Protein AF-A0A919Z2U1-F1 (afdb_monomer)

Solvent-accessible surface area (backbone atoms only — not comparable to full-atom values): 7743 Å² total; per-residue (Å²): 119,47,71,41,92,50,82,58,44,64,43,83,72,55,96,91,41,72,44,45,39,35,30,58,81,52,54,74,28,54,38,50,50,50,49,44,31,40,47,36,44,71,75,76,54,83,80,62,75,93,80,50,58,67,74,58,52,53,48,51,53,53,51,24,69,61,43,32,49,50,72,63,56,44,68,76,58,57,76,74,50,93,74,60,91,48,68,65,60,35,27,54,51,44,17,69,74,55,52,39,43,61,67,55,30,42,55,40,52,53,54,53,52,52,53,52,51,49,53,52,50,53,52,52,51,53,56,53,53,60,57,62,79,74,112

Structure (mmCIF, N/CA/C/O backbone):
data_AF-A0A919Z2U1-F1
#
_entry.id   AF-A0A919Z2U1-F1
#
loop_
_atom_site.group_PDB
_atom_site.id
_atom_site.type_symbol
_atom_site.label_atom_id
_atom_site.label_alt_id
_atom_site.label_comp_id
_atom_site.label_asym_id
_atom_site.label_entity_id
_atom_site.label_seq_id
_atom_site.pdbx_PDB_ins_code
_atom_site.Cartn_x
_atom_site.Cartn_y
_atom_site.Cartn_z
_atom_site.occupancy
_atom_site.B_iso_or_equiv
_atom_site.auth_seq_id
_atom_site.auth_comp_id
_atom_site.auth_asym_id
_atom_site.auth_atom_id
_atom_site.pdbx_PDB_model_num
ATOM 1 N N . MET A 1 1 ? 3.391 2.680 -20.230 1.00 76.75 1 MET A N 1
ATOM 2 C CA . MET A 1 1 ? 3.290 1.603 -19.227 1.00 76.75 1 MET A CA 1
ATOM 3 C C . MET A 1 1 ? 3.249 0.290 -19.978 1.00 76.75 1 MET A C 1
ATOM 5 O O . MET A 1 1 ? 2.527 0.215 -20.966 1.00 76.75 1 MET A O 1
ATOM 9 N N . TYR A 1 2 ? 4.044 -0.686 -19.553 1.00 85.56 2 TYR A N 1
ATOM 10 C CA . TYR A 1 2 ? 4.154 -1.995 -20.196 1.00 85.56 2 TYR A CA 1
ATOM 11 C C . TYR A 1 2 ? 3.959 -3.102 -19.158 1.00 85.56 2 TYR A C 1
ATOM 13 O O . TYR A 1 2 ? 4.300 -2.907 -17.995 1.00 85.56 2 TYR A O 1
ATOM 21 N N . TYR A 1 3 ? 3.433 -4.247 -19.594 1.00 87.25 3 TYR A N 1
ATOM 22 C CA . TYR A 1 3 ? 3.338 -5.467 -18.793 1.00 87.25 3 TYR A CA 1
ATOM 23 C C . TYR A 1 3 ? 4.214 -6.528 -19.449 1.00 87.25 3 TYR A C 1
ATOM 25 O O . TYR A 1 3 ? 3.968 -6.890 -20.602 1.00 87.25 3 TYR A O 1
ATOM 33 N N . GLN A 1 4 ? 5.255 -6.981 -18.760 1.00 85.25 4 GLN A N 1
ATOM 34 C CA . GLN A 1 4 ? 6.235 -7.928 -19.298 1.00 85.25 4 GLN A CA 1
ATOM 35 C C . GLN A 1 4 ? 6.576 -8.998 -18.253 1.00 85.25 4 GLN A C 1
ATOM 37 O O . GLN A 1 4 ? 6.472 -8.722 -17.063 1.00 85.25 4 GLN A O 1
ATOM 42 N N . PRO A 1 5 ? 6.996 -10.213 -18.651 1.00 85.19 5 PRO A N 1
ATOM 43 C CA . PRO A 1 5 ? 7.191 -11.333 -17.726 1.00 85.19 5 PRO A CA 1
ATOM 44 C C . PRO A 1 5 ? 8.545 -11.282 -16.984 1.00 85.19 5 PRO A C 1
ATOM 46 O O . PRO A 1 5 ? 9.257 -12.284 -16.906 1.00 85.19 5 PRO A O 1
ATOM 49 N N . PHE A 1 6 ? 8.925 -10.116 -16.464 1.00 86.62 6 PHE A N 1
ATOM 50 C CA . PHE A 1 6 ? 10.129 -9.889 -15.660 1.00 86.62 6 PHE A CA 1
ATOM 51 C C . PHE A 1 6 ? 9.880 -8.794 -14.616 1.00 86.62 6 PHE A C 1
ATOM 53 O O . PHE A 1 6 ? 8.883 -8.081 -14.705 1.00 86.62 6 PHE A O 1
ATOM 60 N N . GLN A 1 7 ? 10.787 -8.680 -13.637 1.00 84.06 7 GLN A N 1
ATOM 61 C CA . GLN A 1 7 ? 10.640 -7.806 -12.470 1.00 84.06 7 GLN A CA 1
ATOM 62 C C . GLN A 1 7 ? 10.231 -6.374 -12.855 1.00 84.06 7 GLN A C 1
ATOM 64 O O . GLN A 1 7 ? 10.780 -5.777 -13.792 1.00 84.06 7 GLN A O 1
ATOM 69 N N . SER A 1 8 ? 9.255 -5.845 -12.115 1.00 83.94 8 SER A N 1
ATOM 70 C CA . SER A 1 8 ? 8.799 -4.465 -12.244 1.00 83.94 8 SER A CA 1
ATOM 71 C C . SER A 1 8 ? 9.971 -3.497 -12.090 1.00 83.94 8 SER A C 1
ATOM 73 O O . SER A 1 8 ? 10.909 -3.751 -11.336 1.00 83.94 8 SER A O 1
ATOM 75 N N . SER A 1 9 ? 9.970 -2.454 -12.912 1.00 82.75 9 SER A N 1
ATOM 76 C CA . SER A 1 9 ? 11.035 -1.453 -12.932 1.00 82.75 9 SER A CA 1
ATOM 77 C C . SER A 1 9 ? 10.583 -0.191 -13.655 1.00 82.75 9 SER A C 1
ATOM 79 O O . SER A 1 9 ? 9.753 -0.228 -14.573 1.00 82.75 9 SER A O 1
ATOM 81 N N . HIS A 1 10 ? 11.175 0.939 -13.293 1.00 82.25 10 HIS A N 1
ATOM 82 C CA . HIS A 1 10 ? 11.088 2.185 -14.039 1.00 82.25 10 HIS A CA 1
ATOM 83 C C . HIS A 1 10 ? 12.378 2.431 -14.826 1.00 82.25 10 HIS A C 1
ATOM 85 O O . HIS A 1 10 ? 13.471 2.016 -14.450 1.00 82.25 10 HIS A O 1
ATOM 91 N N . ILE A 1 11 ? 12.236 3.121 -15.954 1.00 80.00 11 ILE A N 1
ATOM 92 C CA . ILE A 1 11 ? 13.329 3.480 -16.855 1.00 80.00 11 ILE A CA 1
ATOM 93 C C . ILE A 1 11 ? 13.193 4.963 -17.192 1.00 80.00 11 ILE A C 1
ATOM 95 O O . ILE A 1 11 ? 12.184 5.373 -17.778 1.00 80.00 11 ILE A O 1
ATOM 99 N N . ASP A 1 12 ? 14.218 5.749 -16.867 1.00 77.50 12 ASP A N 1
ATOM 100 C CA . ASP A 1 12 ? 14.379 7.119 -17.362 1.00 77.50 12 ASP A CA 1
ATOM 101 C C . ASP A 1 12 ? 14.805 7.079 -18.841 1.00 77.50 12 ASP A C 1
ATOM 103 O O . ASP A 1 12 ? 15.789 6.433 -19.211 1.00 77.50 12 ASP A O 1
ATOM 107 N N . ARG A 1 13 ? 14.021 7.718 -19.713 1.00 77.00 13 ARG A N 1
ATOM 108 C CA . ARG A 1 13 ? 14.267 7.799 -21.162 1.00 77.00 13 ARG A CA 1
ATOM 109 C C . ARG A 1 13 ? 14.948 9.113 -21.565 1.00 77.00 13 ARG A C 1
ATOM 111 O O . ARG A 1 13 ? 15.193 9.317 -22.752 1.00 77.00 13 ARG A O 1
ATOM 118 N N . GLY A 1 14 ? 15.257 9.984 -20.606 1.00 69.75 14 GLY A N 1
ATOM 119 C CA . GLY A 1 14 ? 15.716 11.348 -20.836 1.00 69.75 14 GLY A CA 1
ATOM 120 C C . GLY A 1 14 ? 14.571 12.301 -21.191 1.00 69.75 14 GLY A C 1
ATOM 121 O O . GLY A 1 14 ? 13.433 11.891 -21.420 1.00 69.75 14 GLY A O 1
ATOM 122 N N . LEU A 1 15 ? 14.867 13.607 -21.225 1.00 73.94 15 LEU A N 1
ATOM 123 C CA . LEU A 1 15 ? 13.907 14.675 -21.568 1.00 73.94 15 LEU A CA 1
ATOM 124 C C . LEU A 1 15 ? 12.635 14.693 -20.689 1.00 73.94 15 LEU A C 1
ATOM 126 O O . LEU A 1 15 ? 11.582 15.155 -21.121 1.00 73.94 15 LEU A O 1
ATOM 130 N N . GLY A 1 16 ? 12.724 14.187 -19.454 1.00 71.38 16 GLY A N 1
ATOM 131 C CA . GLY A 1 16 ? 11.590 14.093 -18.527 1.00 71.38 16 GLY A CA 1
ATOM 132 C C . GLY A 1 16 ? 10.598 12.971 -18.850 1.00 71.38 16 GLY A C 1
ATOM 133 O O . GLY A 1 16 ? 9.511 12.934 -18.276 1.00 71.38 16 GLY A O 1
ATOM 134 N N . MET A 1 17 ? 10.941 12.060 -19.765 1.00 77.94 17 MET A N 1
ATOM 135 C CA . MET A 1 17 ? 10.107 10.915 -20.113 1.00 77.94 17 MET A CA 1
ATOM 136 C C . MET A 1 17 ? 10.510 9.678 -19.312 1.00 77.94 17 MET A C 1
ATOM 138 O O . MET A 1 17 ? 11.665 9.266 -19.325 1.00 77.94 17 MET A O 1
ATOM 142 N N . TYR A 1 18 ? 9.525 9.018 -18.705 1.00 81.88 18 TYR A N 1
ATOM 143 C CA . TYR A 1 18 ? 9.725 7.778 -17.957 1.00 81.88 18 TYR A CA 1
ATOM 144 C C . TYR A 1 18 ? 8.885 6.645 -18.539 1.00 81.88 18 TYR A C 1
ATOM 146 O O . TYR A 1 18 ? 7.792 6.843 -19.074 1.00 81.88 18 TYR A O 1
ATOM 154 N N . SER A 1 19 ? 9.397 5.425 -18.438 1.00 85.44 19 SER A N 1
ATOM 155 C CA . SER A 1 19 ? 8.659 4.202 -18.740 1.00 85.44 19 SER A CA 1
ATOM 156 C C . SER A 1 19 ? 8.587 3.336 -17.495 1.00 85.44 19 SER A C 1
ATOM 158 O O . SER A 1 19 ? 9.620 3.028 -16.923 1.00 85.44 19 SER A O 1
ATOM 160 N N . ILE A 1 20 ? 7.385 2.905 -17.121 1.00 89.81 20 ILE A N 1
ATOM 161 C CA . ILE A 1 20 ? 7.178 1.900 -16.075 1.00 89.81 20 ILE A CA 1
ATOM 162 C C . ILE A 1 20 ? 6.850 0.565 -16.742 1.00 89.81 20 ILE A C 1
ATOM 164 O O . ILE A 1 20 ? 5.965 0.498 -17.611 1.00 89.81 20 ILE A O 1
ATOM 168 N N . ASN A 1 21 ? 7.576 -0.467 -16.332 1.00 90.62 21 ASN A N 1
ATOM 169 C CA . ASN A 1 21 ? 7.317 -1.864 -16.620 1.00 90.62 21 ASN A CA 1
ATOM 170 C C . ASN A 1 21 ? 6.779 -2.553 -15.363 1.00 90.62 21 ASN A C 1
ATOM 172 O O . ASN A 1 21 ? 7.368 -2.410 -14.298 1.00 90.62 21 ASN A O 1
ATOM 176 N N . ILE A 1 22 ? 5.706 -3.326 -15.513 1.00 94.38 22 ILE A N 1
ATOM 177 C CA . ILE A 1 22 ? 5.104 -4.121 -14.441 1.00 94.38 22 ILE A CA 1
ATOM 178 C C . ILE A 1 22 ? 5.213 -5.607 -14.781 1.00 94.38 22 ILE A C 1
ATOM 180 O O . ILE A 1 22 ? 4.968 -6.000 -15.927 1.00 94.38 22 ILE A O 1
ATOM 184 N N . ASP A 1 23 ? 5.546 -6.432 -13.789 1.00 93.88 23 ASP A N 1
ATOM 185 C CA . ASP A 1 23 ? 5.620 -7.882 -13.953 1.00 93.88 23 ASP A CA 1
ATOM 186 C C . ASP A 1 23 ? 4.230 -8.477 -14.242 1.00 93.88 23 ASP A C 1
ATOM 188 O O . ASP A 1 23 ? 3.326 -8.513 -13.399 1.00 93.88 23 ASP A O 1
ATOM 192 N N . SER A 1 24 ? 4.051 -8.977 -15.465 1.00 93.81 24 SER A N 1
ATOM 193 C CA . SER A 1 24 ? 2.774 -9.512 -15.943 1.00 93.81 24 SER A CA 1
ATOM 194 C C . SER A 1 24 ? 2.361 -10.832 -15.284 1.00 93.81 24 SER A C 1
ATOM 196 O O . SER A 1 24 ? 1.225 -11.266 -15.463 1.00 93.81 24 SER A O 1
ATOM 198 N N . ARG A 1 25 ? 3.259 -11.474 -14.527 1.00 96.19 25 ARG A N 1
ATOM 199 C CA . ARG A 1 25 ? 3.026 -12.771 -13.868 1.00 96.19 25 ARG A CA 1
ATOM 200 C C . ARG A 1 25 ? 2.384 -12.637 -12.486 1.00 96.19 25 ARG A C 1
ATOM 202 O O . ARG A 1 25 ? 1.968 -13.641 -11.912 1.00 96.19 25 ARG A O 1
ATOM 209 N N . LEU A 1 26 ? 2.347 -11.424 -11.943 1.00 95.81 26 LEU A N 1
ATOM 210 C CA . LEU A 1 26 ? 1.797 -11.119 -10.625 1.00 95.81 26 LEU A CA 1
ATOM 211 C C . LEU A 1 26 ? 0.265 -10.998 -10.653 1.00 95.81 26 LEU A C 1
ATOM 213 O O . LEU A 1 26 ? -0.332 -10.776 -11.708 1.00 95.81 26 LEU A O 1
ATOM 217 N N . SER A 1 27 ? -0.381 -11.120 -9.488 1.00 96.88 27 SER A N 1
ATOM 218 C CA . SER A 1 27 ? -1.818 -10.833 -9.367 1.00 96.88 27 SER A CA 1
ATOM 219 C C . SER A 1 27 ? -2.103 -9.352 -9.634 1.00 96.88 27 SER A C 1
ATOM 221 O O . SER A 1 27 ? -1.219 -8.510 -9.486 1.00 96.88 27 SER A O 1
ATOM 223 N N . SER A 1 28 ? -3.342 -8.999 -9.980 1.00 96.81 28 SER A N 1
ATOM 224 C CA . SER A 1 28 ? -3.706 -7.597 -10.234 1.00 96.81 28 SER A CA 1
ATOM 225 C C . SER A 1 28 ? -3.444 -6.685 -9.031 1.00 96.81 28 SER A C 1
ATOM 227 O O . SER A 1 28 ? -3.028 -5.544 -9.205 1.00 96.81 28 SER A O 1
ATOM 229 N N . GLU A 1 29 ? -3.627 -7.191 -7.811 1.00 97.88 29 GLU A N 1
ATOM 230 C CA . GLU A 1 29 ? -3.312 -6.463 -6.581 1.00 97.88 29 GLU A CA 1
ATOM 231 C C . GLU A 1 29 ? -1.806 -6.224 -6.441 1.00 97.88 29 GLU A C 1
ATOM 233 O O . GLU A 1 29 ? -1.384 -5.122 -6.109 1.00 97.88 29 GLU A O 1
ATOM 238 N N . GLN A 1 30 ? -0.984 -7.237 -6.721 1.00 97.75 30 GLN A N 1
ATOM 239 C CA . GLN A 1 30 ? 0.473 -7.109 -6.681 1.00 97.75 30 GLN A CA 1
ATOM 240 C C . GLN A 1 30 ? 0.987 -6.160 -7.771 1.00 97.75 30 GLN A C 1
ATOM 242 O O . GLN A 1 30 ? 1.833 -5.319 -7.499 1.00 97.75 30 GLN A O 1
ATOM 247 N N . GLN A 1 31 ? 0.428 -6.230 -8.980 1.00 97.44 31 GLN A N 1
ATOM 248 C CA . GLN A 1 31 ? 0.746 -5.304 -10.071 1.00 97.44 31 GLN A CA 1
ATOM 249 C C . GLN A 1 31 ? 0.406 -3.855 -9.716 1.00 97.44 31 GLN A C 1
ATOM 251 O O . GLN A 1 31 ? 1.140 -2.938 -10.082 1.00 97.44 31 GLN A O 1
ATOM 256 N N . TRP A 1 32 ? -0.702 -3.639 -9.002 1.00 96.94 32 TRP A N 1
ATOM 257 C CA . TRP A 1 32 ? -1.073 -2.319 -8.503 1.00 96.94 32 TRP A CA 1
ATOM 258 C C . TRP A 1 32 ? -0.081 -1.800 -7.455 1.00 96.94 32 TRP A C 1
ATOM 260 O O . TRP A 1 32 ? 0.318 -0.636 -7.509 1.00 96.94 32 TRP A O 1
ATOM 270 N N . GLU A 1 33 ? 0.360 -2.658 -6.535 1.00 97.88 33 GLU A N 1
ATOM 271 C CA . GLU A 1 33 ? 1.379 -2.312 -5.538 1.00 97.88 33 GLU A CA 1
ATOM 272 C C . GLU A 1 33 ? 2.726 -1.970 -6.186 1.00 97.88 33 GLU A C 1
ATOM 274 O O . GLU A 1 33 ? 3.296 -0.921 -5.877 1.00 97.88 33 GLU A O 1
ATOM 279 N N . ASP A 1 34 ? 3.182 -2.789 -7.134 1.00 96.88 34 ASP A N 1
ATOM 280 C CA . ASP A 1 34 ? 4.401 -2.549 -7.910 1.00 96.88 34 ASP A CA 1
ATOM 281 C C . ASP A 1 34 ? 4.307 -1.243 -8.701 1.00 96.88 34 ASP A C 1
ATOM 283 O O . ASP A 1 34 ? 5.236 -0.439 -8.703 1.00 96.88 34 ASP A O 1
ATOM 287 N N . PHE A 1 35 ? 3.160 -0.967 -9.326 1.00 96.31 35 PHE A N 1
ATOM 288 C CA . PHE A 1 35 ? 2.958 0.291 -10.036 1.00 96.31 35 PHE A CA 1
ATOM 289 C C . PHE A 1 35 ? 3.114 1.507 -9.122 1.00 96.31 35 PHE A C 1
ATOM 291 O O . PHE A 1 35 ? 3.744 2.486 -9.516 1.00 96.31 35 PHE A O 1
ATOM 298 N N . LEU A 1 36 ? 2.566 1.461 -7.906 1.00 97.06 36 LEU A N 1
ATOM 299 C CA . LEU A 1 36 ? 2.716 2.549 -6.940 1.00 97.06 36 LEU A CA 1
ATOM 300 C C . LEU A 1 36 ? 4.164 2.707 -6.460 1.00 97.06 36 LEU A C 1
ATOM 302 O O . LEU A 1 36 ? 4.593 3.836 -6.209 1.00 97.06 36 LEU A O 1
ATOM 306 N N . HIS A 1 37 ? 4.910 1.606 -6.345 1.00 95.69 37 HIS A N 1
ATOM 307 C CA . HIS A 1 37 ? 6.338 1.622 -6.018 1.00 95.69 37 HIS A CA 1
ATOM 308 C C . HIS A 1 37 ? 7.140 2.321 -7.1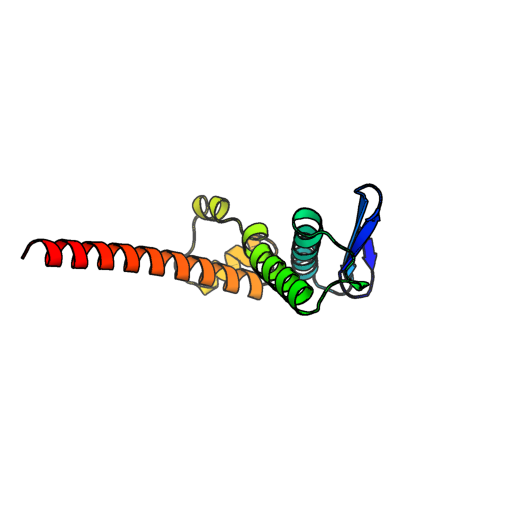19 1.00 95.69 37 HIS A C 1
ATOM 310 O O . HIS A 1 37 ? 7.823 3.310 -6.855 1.00 95.69 37 HIS A O 1
ATOM 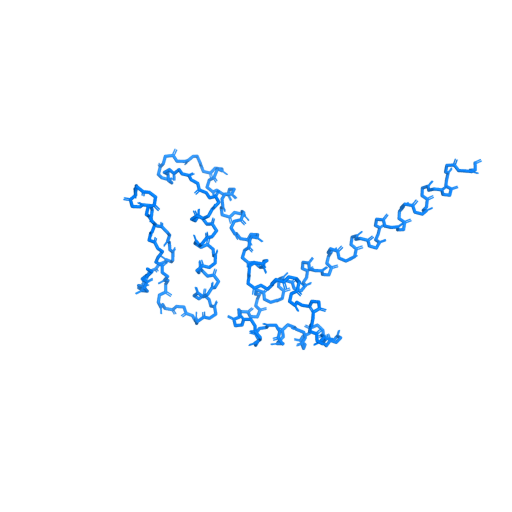316 N N . GLU A 1 38 ? 6.950 1.913 -8.376 1.00 94.00 38 GLU A N 1
ATOM 317 C CA . GLU A 1 38 ? 7.613 2.539 -9.526 1.00 94.00 38 GLU A CA 1
ATOM 318 C C . GLU A 1 38 ? 7.187 3.996 -9.733 1.00 94.00 38 GLU A C 1
ATOM 320 O O . GLU A 1 38 ? 7.997 4.855 -10.089 1.00 94.00 38 GLU A O 1
ATOM 325 N N . LEU A 1 39 ? 5.921 4.314 -9.459 1.00 93.19 39 LEU A N 1
ATOM 326 C CA . LEU A 1 39 ? 5.435 5.688 -9.479 1.00 93.19 39 LEU A CA 1
ATOM 327 C C . LEU A 1 39 ? 6.150 6.550 -8.428 1.00 93.19 39 LEU A C 1
ATOM 329 O O . LEU A 1 39 ? 6.447 7.710 -8.706 1.00 93.19 39 LEU A O 1
ATOM 333 N N . CYS A 1 40 ? 6.457 6.006 -7.244 1.00 93.75 40 CYS A N 1
ATOM 334 C CA . CYS A 1 40 ? 7.233 6.719 -6.229 1.00 93.75 40 CYS A CA 1
ATOM 335 C C . CYS A 1 40 ? 8.610 7.108 -6.762 1.00 93.75 40 CYS A C 1
ATOM 337 O O . CYS A 1 40 ? 9.016 8.262 -6.619 1.00 93.75 40 CYS A O 1
ATOM 339 N N . HIS A 1 41 ? 9.295 6.172 -7.418 1.00 89.00 41 HIS A N 1
ATOM 340 C CA . HIS A 1 41 ? 10.593 6.443 -8.015 1.00 89.00 41 HIS A CA 1
ATOM 341 C C . HIS A 1 41 ? 10.524 7.558 -9.057 1.00 89.00 41 HIS A C 1
ATOM 343 O O . HIS A 1 41 ? 11.292 8.511 -8.973 1.00 89.00 41 HIS A O 1
ATOM 349 N N . VAL A 1 42 ? 9.546 7.502 -9.965 1.00 88.94 42 VAL A N 1
ATOM 350 C CA . VAL A 1 42 ? 9.346 8.539 -10.991 1.00 88.94 42 VAL A CA 1
ATOM 351 C C . VAL A 1 42 ? 9.053 9.9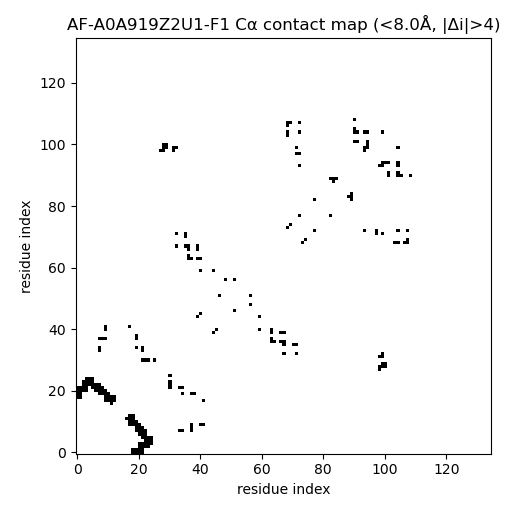14 -10.380 1.00 88.94 42 VAL A C 1
ATOM 353 O O . VAL A 1 42 ? 9.506 10.931 -10.901 1.00 88.94 42 VAL A O 1
ATOM 356 N N . LEU A 1 43 ? 8.273 9.972 -9.297 1.00 88.69 43 LEU A N 1
ATOM 357 C CA . LEU A 1 43 ? 7.845 11.239 -8.698 1.00 88.69 43 LEU A CA 1
ATOM 358 C C . LEU A 1 43 ? 8.876 11.857 -7.750 1.00 88.69 43 LEU A C 1
ATOM 360 O O . LEU A 1 43 ? 8.900 13.080 -7.605 1.00 88.69 43 LEU A O 1
ATOM 364 N N . ARG A 1 44 ? 9.648 11.037 -7.032 1.00 87.06 44 ARG A N 1
ATOM 365 C CA . ARG A 1 44 ? 10.423 11.488 -5.864 1.00 87.06 44 ARG A CA 1
ATOM 366 C C . ARG A 1 44 ? 11.919 11.307 -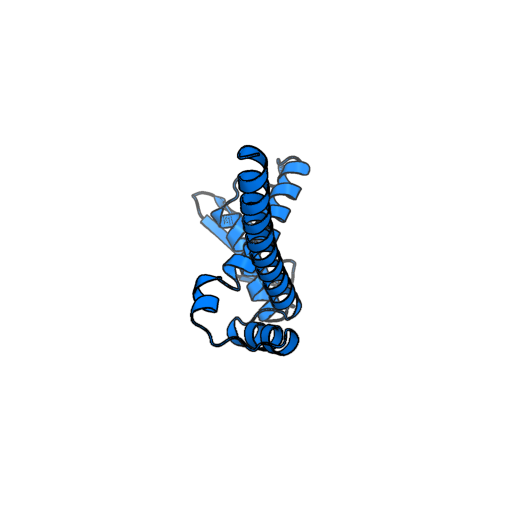6.024 1.00 87.06 44 ARG A C 1
ATOM 368 O O . ARG A 1 44 ? 12.667 11.978 -5.316 1.00 87.06 44 ARG A O 1
ATOM 375 N N . HIS A 1 45 ? 12.361 10.423 -6.911 1.00 85.00 45 HIS A N 1
ATOM 376 C CA . HIS A 1 45 ? 13.772 10.105 -7.052 1.00 85.00 45 HIS A CA 1
ATOM 377 C C . HIS A 1 45 ? 14.305 10.561 -8.405 1.00 85.00 45 HIS A C 1
ATOM 379 O O . HIS A 1 45 ? 13.599 10.626 -9.407 1.00 85.00 45 HIS A O 1
ATOM 385 N N . SER A 1 46 ? 15.583 10.911 -8.415 1.00 72.12 46 SER A N 1
ATOM 386 C CA . SER A 1 46 ? 16.324 11.273 -9.612 1.00 72.12 46 SER A CA 1
ATOM 387 C C . SER A 1 46 ? 17.739 10.716 -9.509 1.00 72.12 46 SER A C 1
ATOM 389 O O . SER A 1 46 ? 18.243 10.439 -8.418 1.00 72.12 46 SER A O 1
ATOM 391 N N . GLY A 1 47 ? 18.385 10.545 -10.659 1.00 65.00 47 GLY A N 1
ATOM 392 C CA . GLY A 1 47 ? 19.758 10.066 -10.742 1.00 65.00 47 GLY A CA 1
ATOM 393 C C . GLY A 1 47 ? 19.884 8.732 -11.466 1.00 65.00 47 GLY A C 1
ATOM 394 O O . GLY A 1 47 ? 18.953 7.938 -11.559 1.00 65.00 47 GLY A O 1
ATOM 395 N N . ASN A 1 48 ? 21.077 8.502 -12.008 1.00 67.56 48 ASN A N 1
ATOM 396 C CA . ASN A 1 48 ? 21.398 7.268 -12.703 1.00 67.56 48 ASN A CA 1
ATOM 397 C C . ASN A 1 48 ? 21.700 6.167 -11.675 1.00 67.56 48 ASN A C 1
ATOM 399 O O . ASN A 1 48 ? 22.734 6.225 -11.008 1.00 67.56 48 ASN A O 1
ATOM 403 N N . GLN A 1 49 ? 20.823 5.165 -11.581 1.00 65.56 49 GLN A N 1
ATOM 404 C CA . GLN A 1 49 ? 20.963 4.035 -10.654 1.00 65.56 49 GLN A CA 1
ATOM 405 C C . GLN A 1 49 ? 22.311 3.302 -10.791 1.00 65.56 49 GLN A C 1
ATOM 407 O O . GLN A 1 49 ? 22.836 2.810 -9.799 1.00 65.56 49 GLN A O 1
ATOM 412 N N . PHE A 1 50 ? 22.927 3.289 -11.980 1.00 64.25 50 PHE A N 1
ATOM 413 C CA . PHE A 1 50 ? 24.221 2.632 -12.217 1.00 64.25 50 PHE A CA 1
ATOM 414 C C . PHE A 1 50 ? 25.428 3.378 -11.631 1.00 64.25 50 PHE A C 1
ATOM 416 O O . PHE A 1 50 ? 26.509 2.806 -11.524 1.00 64.25 50 PHE A O 1
ATOM 423 N N . LEU A 1 51 ? 25.271 4.658 -11.290 1.00 70.94 51 LEU A N 1
ATOM 424 C CA . LEU A 1 51 ? 26.336 5.505 -10.735 1.00 70.94 51 LEU A CA 1
ATOM 425 C C . LEU A 1 51 ? 26.104 5.824 -9.253 1.00 70.94 51 LEU A C 1
ATOM 427 O O . LEU A 1 51 ? 26.855 6.591 -8.650 1.00 70.94 51 LEU A O 1
ATOM 431 N N . MET A 1 52 ? 25.035 5.276 -8.683 1.00 80.56 52 MET A N 1
ATOM 432 C CA . MET A 1 52 ? 24.542 5.623 -7.366 1.00 80.56 52 MET A CA 1
ATOM 433 C C . MET A 1 52 ? 25.215 4.772 -6.281 1.00 80.56 52 MET A C 1
ATOM 435 O O . MET A 1 52 ? 25.300 3.555 -6.444 1.00 80.56 52 MET A O 1
ATOM 439 N N . PRO A 1 53 ? 25.673 5.367 -5.163 1.00 85.69 53 PRO A N 1
ATOM 440 C CA . PRO A 1 53 ? 26.141 4.595 -4.017 1.00 85.69 53 PRO A CA 1
ATOM 441 C C . PRO A 1 53 ? 25.042 3.670 -3.480 1.00 85.69 53 PRO A C 1
ATOM 443 O O . PRO A 1 53 ? 23.876 4.061 -3.432 1.00 85.69 53 PRO A O 1
ATOM 446 N N . GLU A 1 54 ? 25.426 2.482 -3.010 1.00 87.06 54 GLU A N 1
ATOM 447 C CA . GLU A 1 54 ? 24.506 1.454 -2.497 1.00 87.06 54 GLU A CA 1
ATOM 448 C C . GLU A 1 54 ? 23.565 1.990 -1.409 1.00 87.06 54 GLU A C 1
ATOM 450 O O . GLU A 1 54 ? 22.354 1.816 -1.495 1.00 87.06 54 GLU A O 1
ATOM 455 N N . SER A 1 55 ? 24.092 2.759 -0.453 1.00 88.69 55 SER A N 1
ATOM 456 C CA . SER A 1 55 ? 23.290 3.360 0.620 1.00 88.69 55 SER A CA 1
ATOM 457 C C . SER A 1 55 ? 22.197 4.307 0.115 1.00 88.69 55 SER A C 1
ATOM 459 O O . SER A 1 55 ? 21.153 4.453 0.752 1.00 88.69 55 SER A O 1
ATOM 461 N N . PHE A 1 56 ? 22.409 4.961 -1.030 1.00 87.12 56 PHE A N 1
ATOM 462 C CA . PHE A 1 56 ? 21.409 5.852 -1.610 1.00 87.12 56 PHE A CA 1
ATOM 463 C C . PHE A 1 56 ? 20.328 5.068 -2.367 1.00 87.12 56 PHE A C 1
ATOM 465 O O . PHE A 1 56 ? 19.163 5.457 -2.313 1.00 87.12 56 PHE A O 1
ATOM 472 N N . LEU A 1 57 ? 20.674 3.928 -2.977 1.00 86.62 57 LEU A N 1
ATOM 473 C CA . LEU A 1 57 ? 19.692 2.987 -3.528 1.00 86.62 57 LEU A CA 1
ATOM 474 C C . LEU A 1 57 ? 18.817 2.390 -2.418 1.00 86.62 57 LEU A C 1
ATOM 476 O O . LEU A 1 57 ? 17.594 2.409 -2.524 1.00 86.62 57 LEU A O 1
ATOM 480 N N . GLU A 1 58 ? 19.422 1.939 -1.316 1.00 90.56 58 GLU A N 1
ATOM 481 C CA . GLU A 1 58 ? 18.682 1.416 -0.160 1.00 90.56 58 GLU A CA 1
ATOM 482 C C . GLU A 1 58 ? 17.701 2.444 0.406 1.00 90.56 58 GLU A C 1
ATOM 484 O O . GLU A 1 58 ? 16.553 2.118 0.710 1.00 90.56 58 GLU A O 1
ATOM 489 N N . TRP A 1 59 ? 18.134 3.701 0.523 1.00 92.19 59 TRP A N 1
ATOM 490 C CA . TRP A 1 59 ? 17.270 4.784 0.977 1.00 92.19 59 TRP A CA 1
ATOM 491 C C . TRP A 1 59 ? 16.076 5.005 0.036 1.00 92.19 59 TRP A C 1
ATOM 493 O O . TRP A 1 59 ? 14.946 5.138 0.511 1.00 92.19 59 TRP A O 1
ATOM 503 N N . GLN A 1 60 ? 16.295 4.987 -1.284 1.00 92.25 60 GLN A N 1
ATOM 504 C CA . GLN A 1 60 ? 15.214 5.107 -2.265 1.00 92.25 60 GLN A CA 1
ATOM 505 C C . GLN A 1 60 ? 14.215 3.953 -2.156 1.00 92.25 60 GLN A C 1
ATOM 507 O O . GLN A 1 60 ? 13.005 4.180 -2.122 1.00 92.25 60 GLN A O 1
ATOM 512 N N . GLU A 1 61 ? 14.697 2.717 -2.042 1.00 92.44 61 GLU A N 1
ATOM 513 C CA . GLU A 1 61 ? 13.826 1.558 -1.847 1.00 92.44 61 GLU A CA 1
ATOM 514 C C . GLU A 1 61 ? 13.025 1.663 -0.545 1.00 92.44 61 GLU A C 1
ATOM 516 O O . GLU A 1 61 ? 11.833 1.347 -0.512 1.00 92.44 61 GLU A O 1
ATOM 521 N N . GLN A 1 62 ? 13.636 2.139 0.542 1.00 95.00 62 GLN A N 1
ATOM 522 C CA . GLN A 1 62 ? 12.946 2.340 1.817 1.00 95.00 62 GLN A CA 1
ATOM 523 C C . GLN A 1 62 ? 11.869 3.432 1.745 1.00 95.00 62 GLN A C 1
ATOM 525 O O . GLN A 1 62 ? 10.784 3.246 2.315 1.00 95.00 62 GLN A O 1
ATOM 530 N N . ASP A 1 63 ? 12.129 4.546 1.053 1.00 95.38 63 ASP A N 1
ATOM 531 C CA . ASP A 1 63 ? 11.129 5.601 0.848 1.00 95.38 63 ASP A CA 1
ATOM 532 C C . ASP A 1 63 ? 9.959 5.090 -0.000 1.00 95.38 63 ASP A C 1
ATOM 534 O O . ASP A 1 63 ? 8.805 5.214 0.419 1.00 95.38 63 ASP A O 1
ATOM 538 N N . ALA A 1 64 ? 10.236 4.405 -1.114 1.00 94.69 64 ALA A N 1
ATOM 539 C CA . ALA A 1 64 ? 9.206 3.813 -1.966 1.00 94.69 64 ALA A CA 1
ATOM 540 C C . ALA A 1 64 ? 8.345 2.793 -1.196 1.00 94.69 64 ALA A C 1
ATOM 542 O O . ALA A 1 64 ? 7.119 2.926 -1.128 1.00 94.69 64 ALA A O 1
ATOM 543 N N . ASN A 1 65 ? 8.970 1.870 -0.460 1.00 95.19 65 ASN A N 1
ATOM 544 C CA . ASN A 1 65 ? 8.276 0.906 0.404 1.00 95.19 65 ASN A CA 1
ATOM 545 C C . ASN A 1 65 ? 7.423 1.555 1.510 1.00 95.19 65 ASN A C 1
ATOM 547 O O . ASN A 1 65 ? 6.457 0.954 2.016 1.00 95.19 65 ASN A O 1
ATOM 551 N N . SER A 1 66 ? 7.806 2.758 1.937 1.00 95.25 66 SER A N 1
ATOM 552 C CA . SER A 1 66 ? 7.067 3.561 2.909 1.00 95.25 66 SER A CA 1
ATOM 553 C C . SER A 1 66 ? 5.920 4.326 2.259 1.00 95.25 66 SER A C 1
ATOM 555 O O . SER A 1 66 ? 4.882 4.477 2.902 1.00 95.25 66 SER A O 1
ATOM 557 N N . PHE A 1 67 ? 6.071 4.749 1.003 1.00 96.81 67 PHE A N 1
ATOM 558 C CA . PHE A 1 67 ? 5.076 5.461 0.206 1.00 96.81 67 PHE A CA 1
ATOM 559 C C . PHE A 1 67 ? 3.882 4.581 -0.180 1.00 96.81 67 PHE A C 1
ATOM 561 O O . PHE A 1 67 ? 2.739 5.006 0.030 1.00 96.81 67 PHE A O 1
ATOM 568 N N . VAL A 1 68 ? 4.119 3.355 -0.676 1.00 98.06 68 VAL A N 1
ATOM 569 C CA . VAL A 1 68 ? 3.064 2.496 -1.261 1.00 98.06 68 VAL A CA 1
ATOM 570 C C . VAL A 1 68 ? 1.819 2.382 -0.365 1.00 98.06 68 VAL A C 1
ATOM 572 O O . VAL A 1 68 ? 0.726 2.654 -0.859 1.00 98.06 68 VAL A O 1
ATOM 575 N N . PRO A 1 69 ? 1.899 2.091 0.953 1.00 97.75 69 PRO A N 1
ATOM 576 C CA . PRO A 1 69 ? 0.698 1.988 1.786 1.00 97.75 69 PRO A CA 1
ATOM 577 C C . PRO A 1 69 ? -0.122 3.286 1.886 1.00 97.75 69 PRO A C 1
ATOM 579 O O . PRO A 1 69 ? -1.345 3.221 2.006 1.00 97.75 69 PRO A O 1
ATOM 582 N N . TYR A 1 70 ? 0.516 4.464 1.857 1.00 97.06 70 TYR A N 1
ATOM 583 C CA . TYR A 1 70 ? -0.202 5.747 1.895 1.00 97.06 70 TYR A CA 1
ATOM 584 C C . TYR A 1 70 ? -0.912 6.038 0.581 1.00 97.06 70 TYR A C 1
ATOM 586 O O . TYR A 1 70 ? -2.033 6.544 0.615 1.00 97.06 70 TYR A O 1
ATOM 594 N N . ALA A 1 71 ? -0.262 5.726 -0.540 1.00 97.31 71 ALA A N 1
ATOM 595 C CA . ALA A 1 71 ? -0.835 5.905 -1.865 1.00 97.31 71 ALA A CA 1
ATOM 596 C C . ALA A 1 71 ? -1.970 4.906 -2.126 1.00 97.31 71 ALA A C 1
ATOM 598 O O . ALA A 1 71 ? -3.031 5.291 -2.610 1.00 97.31 71 ALA A O 1
ATOM 599 N N . ALA A 1 72 ? -1.773 3.645 -1.735 1.00 98.12 72 ALA A N 1
ATOM 600 C CA . ALA A 1 72 ? -2.723 2.564 -1.959 1.00 98.12 72 ALA A CA 1
ATOM 601 C C . ALA A 1 72 ? -3.980 2.682 -1.083 1.00 98.12 72 ALA A C 1
ATOM 603 O O . ALA A 1 72 ? -5.078 2.388 -1.543 1.00 98.12 72 ALA A O 1
ATOM 604 N N . ILE A 1 73 ? -3.833 3.117 0.177 1.00 98.25 73 ILE A N 1
ATOM 605 C CA . ILE A 1 73 ? -4.948 3.272 1.125 1.00 98.25 73 ILE A CA 1
ATOM 606 C C . ILE A 1 73 ? -4.848 4.643 1.827 1.00 98.25 73 ILE A C 1
ATOM 608 O O . ILE A 1 73 ? -4.332 4.764 2.958 1.00 98.25 73 ILE A O 1
ATOM 612 N N . PRO A 1 74 ? -5.347 5.711 1.180 1.00 97.12 74 PRO A N 1
ATOM 613 C CA . PRO A 1 74 ? -5.264 7.062 1.714 1.00 97.12 74 PRO A CA 1
ATOM 614 C C . PRO A 1 74 ? -6.132 7.252 2.962 1.00 97.12 74 PRO A C 1
ATOM 616 O O . PRO A 1 74 ? -7.322 6.942 2.984 1.00 97.12 74 PRO A O 1
ATOM 619 N N . PHE A 1 75 ? -5.559 7.848 4.011 1.00 95.38 75 PHE A N 1
ATOM 620 C CA . PHE A 1 75 ? -6.249 8.003 5.301 1.00 95.38 75 PHE A CA 1
ATOM 621 C C . PHE A 1 75 ? -7.521 8.862 5.213 1.00 95.38 75 PHE A C 1
ATOM 623 O O . PHE A 1 75 ? -8.494 8.604 5.916 1.00 95.38 75 PHE A O 1
ATOM 630 N N . PHE A 1 76 ? -7.548 9.869 4.335 1.00 95.75 76 PHE A N 1
ATOM 631 C CA . PHE A 1 76 ? -8.727 10.723 4.169 1.00 95.75 76 PHE A CA 1
ATOM 632 C C . PHE A 1 76 ? -9.936 9.972 3.591 1.00 95.75 76 PHE A C 1
ATOM 634 O O . PHE A 1 76 ? -11.064 10.387 3.847 1.00 95.75 76 PHE A O 1
ATOM 641 N N . MET A 1 77 ? -9.713 8.890 2.832 1.00 96.81 77 MET A N 1
ATOM 642 C CA . MET A 1 77 ? -10.789 8.024 2.346 1.00 96.81 77 MET A CA 1
ATOM 643 C C . MET A 1 77 ? -11.335 7.178 3.494 1.00 96.81 77 MET A C 1
ATOM 645 O O . MET A 1 77 ? -12.543 7.144 3.696 1.00 96.81 77 MET A O 1
ATOM 649 N N . LEU A 1 78 ? -10.447 6.609 4.318 1.00 95.62 78 LEU A N 1
ATOM 650 C CA . LEU A 1 78 ? -10.832 5.825 5.497 1.00 95.62 78 LEU A CA 1
ATOM 651 C C . LEU A 1 78 ? -11.712 6.613 6.471 1.00 95.62 78 LEU A C 1
ATOM 653 O O . LEU A 1 78 ? -12.671 6.069 7.002 1.00 95.62 78 LEU A O 1
ATOM 657 N N . LYS A 1 79 ? -11.434 7.910 6.664 1.00 93.81 79 LYS A N 1
ATOM 658 C CA . LYS A 1 79 ? -12.246 8.795 7.520 1.00 93.81 79 LYS A CA 1
ATOM 659 C C . LYS A 1 79 ? -13.714 8.915 7.097 1.00 93.81 79 LYS A C 1
ATOM 661 O O . LYS A 1 79 ? -14.519 9.403 7.880 1.00 93.81 79 LYS A O 1
ATOM 666 N N . ARG A 1 80 ? -14.040 8.566 5.852 1.00 95.19 80 ARG A N 1
ATOM 667 C CA . ARG A 1 80 ? -15.386 8.680 5.272 1.00 95.19 80 ARG A CA 1
ATOM 668 C C . ARG A 1 80 ? -16.088 7.328 5.156 1.00 95.19 80 ARG A C 1
ATOM 670 O O . ARG A 1 80 ? -17.194 7.276 4.632 1.00 95.19 80 ARG A O 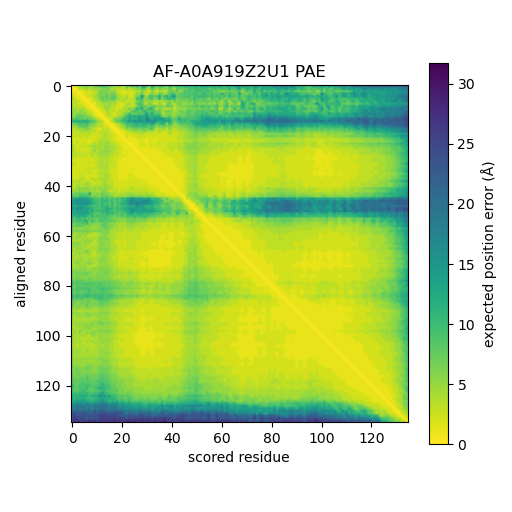1
ATOM 677 N N . MET A 1 81 ? -15.432 6.252 5.581 1.00 95.44 81 MET A N 1
ATOM 678 C CA . MET A 1 81 ? -15.949 4.893 5.512 1.00 95.44 81 MET A CA 1
ATOM 679 C C . MET A 1 81 ? -16.495 4.471 6.873 1.00 95.44 81 MET A C 1
ATOM 681 O O . MET A 1 81 ? -15.952 4.841 7.913 1.00 95.44 81 MET A O 1
ATOM 685 N N . GLU A 1 82 ? -17.527 3.635 6.858 1.00 95.81 82 GLU A N 1
ATOM 686 C CA . GLU A 1 82 ? -17.920 2.867 8.035 1.00 95.81 82 GLU A CA 1
ATOM 687 C C . GLU A 1 82 ? -16.929 1.713 8.204 1.00 95.81 82 GLU A C 1
ATOM 689 O O . GLU A 1 82 ? -16.821 0.835 7.347 1.00 95.81 82 GLU A O 1
ATOM 694 N N . LEU A 1 83 ? -16.139 1.760 9.278 1.00 95.31 83 LEU A N 1
ATOM 695 C CA . LEU A 1 83 ? -15.077 0.790 9.53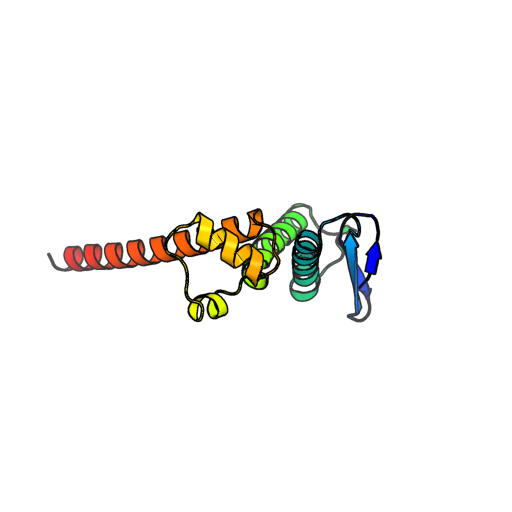0 1.00 95.31 83 LEU A CA 1
ATOM 696 C C . LEU A 1 83 ? -15.542 -0.238 10.570 1.00 95.31 83 LEU A C 1
ATOM 698 O O . LEU A 1 83 ? -15.977 0.161 11.653 1.00 95.31 83 LEU A O 1
ATOM 702 N N . PRO A 1 84 ? -15.433 -1.548 10.287 1.00 95.94 84 PRO A N 1
ATOM 703 C CA . PRO A 1 84 ? -15.794 -2.575 11.251 1.00 95.94 84 PRO A CA 1
ATOM 704 C C . PRO A 1 84 ? -14.819 -2.5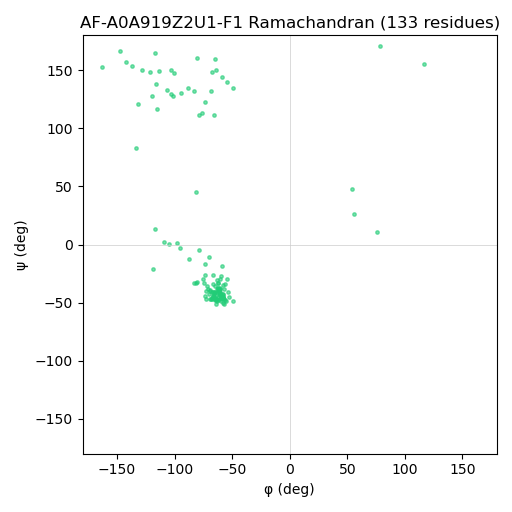68 12.443 1.00 95.94 84 PRO A C 1
ATOM 706 O O . PRO A 1 84 ? -13.632 -2.264 12.277 1.00 95.94 84 PRO A O 1
ATOM 709 N N . PRO A 1 85 ? -15.288 -2.928 13.650 1.00 92.50 85 PRO A N 1
ATOM 710 C CA . PRO A 1 85 ? -14.464 -2.901 14.858 1.00 92.50 85 PRO A CA 1
ATOM 711 C C . PRO A 1 85 ? -13.440 -4.044 14.905 1.00 92.50 85 PRO A C 1
ATOM 713 O O . PRO A 1 85 ? -12.399 -3.920 15.552 1.00 92.50 85 PRO A O 1
ATOM 716 N N . HIS A 1 86 ? -13.716 -5.166 14.234 1.00 96.00 86 HIS A N 1
ATOM 717 C CA . HIS A 1 86 ? -12.823 -6.317 14.213 1.00 96.00 86 HIS A CA 1
ATOM 718 C C . HIS A 1 86 ? -11.729 -6.149 13.158 1.00 96.00 86 HIS A C 1
ATOM 720 O O . HIS A 1 86 ? -11.986 -5.839 11.997 1.00 96.00 86 HIS A O 1
ATOM 726 N N . GLN A 1 87 ? -10.483 -6.407 13.560 1.00 95.44 87 GLN A N 1
ATOM 727 C CA . GLN A 1 87 ? -9.317 -6.156 12.715 1.00 95.44 87 GLN A CA 1
ATOM 728 C C . GLN A 1 87 ? -9.309 -6.989 11.427 1.00 95.44 87 GLN A C 1
ATOM 730 O O . GLN A 1 87 ? -8.890 -6.480 10.392 1.00 95.44 87 GLN A O 1
ATOM 735 N N . ASN A 1 88 ? -9.750 -8.250 11.473 1.00 97.81 88 ASN A N 1
ATOM 736 C CA . ASN A 1 88 ? -9.795 -9.092 10.274 1.00 97.81 88 ASN A CA 1
ATOM 737 C C . ASN A 1 88 ? -10.834 -8.578 9.274 1.00 97.81 88 ASN A C 1
ATOM 739 O O . ASN A 1 88 ? -10.481 -8.389 8.116 1.00 97.81 88 ASN A O 1
ATOM 743 N N . ASP A 1 89 ? -12.038 -8.241 9.738 1.00 98.12 89 ASP A N 1
ATOM 744 C CA . ASP A 1 89 ? -13.090 -7.664 8.896 1.00 98.12 89 ASP A CA 1
ATOM 745 C C . ASP A 1 89 ? -12.647 -6.330 8.286 1.00 98.12 89 ASP A C 1
ATOM 747 O O . ASP A 1 89 ? -12.907 -6.057 7.117 1.00 98.12 89 ASP A O 1
ATOM 751 N N . LEU A 1 90 ? -11.919 -5.508 9.053 1.00 98.00 90 LEU A N 1
ATOM 752 C CA . LEU A 1 90 ? -11.338 -4.267 8.548 1.00 98.00 90 LEU A CA 1
ATOM 753 C C . LEU A 1 90 ? -10.314 -4.550 7.449 1.00 98.00 90 LEU A C 1
ATOM 755 O O . LEU A 1 90 ? -10.365 -3.930 6.394 1.00 98.00 90 LEU A O 1
ATOM 759 N N . ILE A 1 91 ? -9.386 -5.480 7.676 1.00 98.62 91 ILE A N 1
ATOM 760 C CA . ILE A 1 91 ? -8.381 -5.859 6.677 1.00 98.62 91 ILE A CA 1
ATOM 761 C C . ILE A 1 91 ? -9.061 -6.357 5.399 1.00 98.62 91 ILE A C 1
ATOM 763 O O . ILE A 1 91 ? -8.689 -5.916 4.313 1.00 98.62 91 ILE A O 1
ATOM 767 N N . ASP A 1 92 ? -10.063 -7.223 5.525 1.00 98.44 92 ASP A N 1
ATOM 768 C CA . ASP A 1 92 ? -10.746 -7.824 4.384 1.00 98.44 92 ASP A CA 1
ATOM 769 C C . ASP A 1 92 ? -11.582 -6.775 3.622 1.00 98.44 92 ASP A C 1
ATOM 771 O O . ASP A 1 92 ? -11.537 -6.735 2.389 1.00 98.44 92 ASP A O 1
ATOM 775 N N . LEU A 1 93 ? -12.239 -5.846 4.334 1.00 98.44 93 LEU A N 1
ATOM 776 C CA . LEU A 1 93 ? -12.886 -4.670 3.741 1.00 98.44 93 LEU A CA 1
ATOM 777 C C . LEU A 1 93 ? -11.879 -3.839 2.937 1.00 98.44 93 LEU A C 1
ATOM 779 O O . LEU A 1 93 ? -12.123 -3.538 1.772 1.00 98.44 93 LEU A O 1
ATOM 783 N N . LEU A 1 94 ? -10.729 -3.492 3.523 1.00 98.38 94 LEU A N 1
ATOM 784 C CA . LEU A 1 94 ? -9.723 -2.663 2.852 1.00 98.38 94 LEU A CA 1
ATOM 785 C C . LEU A 1 94 ? -9.114 -3.356 1.630 1.00 98.38 94 LEU A C 1
ATOM 787 O O . LEU A 1 94 ? -8.947 -2.718 0.591 1.00 98.38 94 LEU A O 1
ATOM 791 N N . THR A 1 95 ? -8.826 -4.654 1.721 1.00 98.50 95 THR A N 1
ATOM 792 C CA . THR A 1 95 ? -8.400 -5.477 0.582 1.00 98.50 95 THR A CA 1
ATOM 793 C C . THR A 1 95 ? -9.418 -5.402 -0.554 1.00 98.50 95 THR A C 1
ATOM 795 O O . THR A 1 95 ? -9.051 -5.110 -1.693 1.00 98.50 95 THR A O 1
ATOM 798 N N . ALA A 1 96 ? -10.706 -5.587 -0.252 1.00 97.94 96 ALA A N 1
ATOM 799 C CA . ALA A 1 96 ? -11.762 -5.570 -1.257 1.00 97.94 96 ALA A CA 1
ATOM 800 C C . ALA A 1 96 ? -12.010 -4.176 -1.858 1.00 97.94 96 ALA A C 1
ATOM 802 O O . ALA A 1 96 ? -12.236 -4.076 -3.070 1.00 97.94 96 ALA A O 1
ATOM 803 N N . THR A 1 97 ? -11.970 -3.119 -1.039 1.00 98.12 97 THR A N 1
ATOM 804 C CA . THR A 1 97 ? -12.229 -1.730 -1.451 1.00 98.12 97 THR A CA 1
ATOM 805 C C . THR A 1 97 ? -11.086 -1.153 -2.279 1.00 98.12 97 THR A C 1
ATOM 807 O O . THR A 1 97 ? -11.339 -0.559 -3.323 1.00 98.12 97 THR A O 1
ATOM 810 N N . PHE A 1 98 ? -9.838 -1.334 -1.838 1.00 97.88 98 PHE A N 1
ATOM 811 C CA . PHE A 1 98 ? -8.669 -0.707 -2.464 1.00 97.88 98 PHE A CA 1
ATOM 812 C C . PHE A 1 98 ? -7.958 -1.606 -3.481 1.00 97.88 98 PHE A C 1
ATOM 814 O O . PHE A 1 98 ? -7.025 -1.145 -4.130 1.00 97.88 98 PHE A O 1
ATOM 821 N N . LYS A 1 99 ? -8.407 -2.861 -3.648 1.00 97.88 99 LYS A N 1
ATOM 822 C CA . LYS A 1 99 ? -7.828 -3.841 -4.590 1.00 97.88 99 LYS A CA 1
ATOM 823 C C . LYS A 1 99 ? -6.325 -4.030 -4.376 1.00 97.88 99 LYS A C 1
ATOM 825 O O . LYS A 1 99 ? -5.528 -3.997 -5.306 1.00 97.88 99 LYS A O 1
ATOM 830 N N . VAL A 1 100 ? -5.954 -4.211 -3.114 1.00 98.44 100 VAL A N 1
ATOM 831 C CA . VAL A 1 100 ? -4.574 -4.434 -2.666 1.00 98.44 100 VAL A CA 1
ATOM 832 C C . VAL A 1 100 ? -4.449 -5.808 -2.034 1.00 98.44 100 VAL A C 1
ATOM 834 O O . VAL A 1 100 ? -5.444 -6.412 -1.632 1.00 98.44 100 VAL A O 1
ATOM 837 N N . THR A 1 101 ? -3.226 -6.291 -1.854 1.00 98.56 101 THR A N 1
ATOM 838 C CA . THR A 1 101 ? -3.002 -7.542 -1.142 1.00 98.56 101 THR A CA 1
ATOM 839 C C . THR A 1 101 ? -3.448 -7.426 0.316 1.00 98.56 101 THR A C 1
ATOM 841 O O . THR A 1 101 ? -3.352 -6.377 0.966 1.00 98.56 101 THR A O 1
ATOM 844 N N . ARG A 1 102 ? -3.875 -8.555 0.894 1.00 98.44 102 ARG A N 1
ATOM 845 C CA . ARG A 1 102 ? -4.186 -8.641 2.331 1.00 98.44 102 ARG A CA 1
ATOM 846 C C . ARG A 1 102 ? -3.004 -8.222 3.208 1.00 98.44 102 ARG A C 1
ATOM 848 O O . ARG A 1 102 ? -3.185 -7.622 4.267 1.00 98.44 102 ARG A O 1
ATOM 855 N N . LYS A 1 103 ? -1.781 -8.511 2.750 1.00 98.44 103 LYS A N 1
ATOM 856 C CA . LYS A 1 103 ? -0.534 -8.118 3.416 1.00 98.44 103 LYS A CA 1
ATOM 857 C C . LYS A 1 103 ? -0.402 -6.596 3.496 1.00 98.44 103 LYS A C 1
ATOM 859 O O . LYS A 1 103 ? -0.117 -6.083 4.580 1.00 98.44 103 LYS A O 1
ATOM 864 N N . LEU A 1 104 ? -0.631 -5.877 2.396 1.00 98.56 104 LEU A N 1
ATOM 865 C CA . LEU A 1 104 ? -0.561 -4.419 2.392 1.00 98.56 104 LEU A CA 1
ATOM 866 C C . LEU A 1 104 ? -1.667 -3.791 3.243 1.00 98.56 104 LEU A C 1
ATOM 868 O O . LEU A 1 104 ? -1.380 -2.900 4.047 1.00 98.56 104 LEU A O 1
ATOM 872 N N . ALA A 1 105 ? -2.904 -4.284 3.129 1.00 98.56 105 ALA A N 1
ATOM 873 C CA . ALA A 1 105 ? -4.019 -3.818 3.954 1.00 98.56 105 ALA A CA 1
ATOM 874 C C . ALA A 1 105 ? -3.714 -3.972 5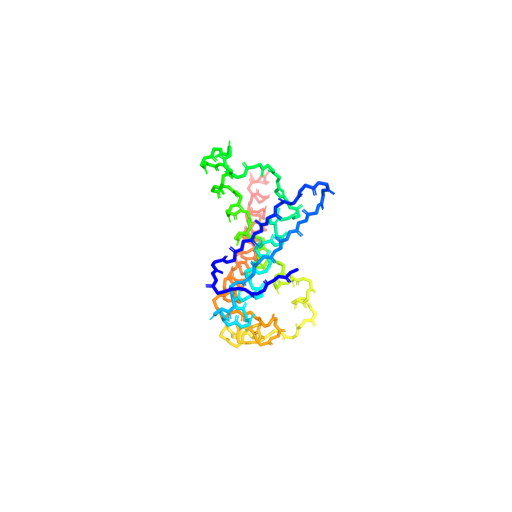.453 1.00 98.56 105 ALA A C 1
ATOM 876 O O . ALA A 1 105 ? -3.840 -3.013 6.217 1.00 98.56 105 ALA A O 1
ATOM 877 N N . LYS A 1 106 ? -3.199 -5.138 5.869 1.00 98.56 106 LYS A N 1
ATOM 878 C CA . LYS A 1 106 ? -2.744 -5.374 7.246 1.00 98.56 106 LYS A CA 1
ATOM 879 C C . LYS A 1 106 ? -1.651 -4.389 7.670 1.00 98.56 106 LYS A C 1
ATOM 881 O O . LYS A 1 106 ? -1.801 -3.732 8.699 1.00 98.56 106 LYS A O 1
ATOM 886 N N . LYS A 1 107 ? -0.592 -4.229 6.861 1.00 98.12 107 LYS A N 1
ATOM 887 C CA . LYS A 1 107 ? 0.497 -3.264 7.122 1.00 98.12 107 LYS A CA 1
ATOM 888 C C . LYS A 1 107 ? -0.064 -1.858 7.341 1.00 98.12 107 LYS A C 1
ATOM 890 O O . LYS A 1 107 ? 0.390 -1.142 8.234 1.00 98.12 107 LYS A O 1
ATOM 895 N N . ARG A 1 108 ? -1.063 -1.461 6.548 1.00 97.69 108 ARG A N 1
ATOM 896 C CA . ARG A 1 108 ? -1.696 -0.148 6.659 1.00 97.69 108 ARG A CA 1
ATOM 897 C C . ARG A 1 108 ? -2.488 0.024 7.950 1.00 97.69 108 ARG A C 1
ATOM 899 O O . ARG A 1 108 ? -2.329 1.052 8.608 1.00 97.69 108 ARG A O 1
ATOM 906 N N . VAL A 1 109 ? -3.312 -0.956 8.316 1.00 97.75 109 VAL A N 1
ATOM 907 C CA . VAL A 1 109 ? -4.086 -0.930 9.568 1.00 97.75 109 VAL A CA 1
ATOM 908 C C . VAL A 1 109 ? -3.150 -0.760 10.761 1.00 97.75 109 VAL A C 1
ATOM 910 O O . VAL A 1 109 ? -3.343 0.145 11.570 1.00 97.75 109 VAL A O 1
ATOM 913 N N . GLU A 1 110 ? -2.074 -1.544 10.816 1.00 97.19 110 GLU A N 1
ATOM 914 C CA . GLU A 1 110 ? -1.089 -1.454 11.894 1.00 97.19 110 GLU A CA 1
ATOM 915 C C . GLU A 1 110 ? -0.383 -0.087 11.936 1.00 97.19 110 GLU A C 1
ATOM 917 O O . GLU A 1 110 ? -0.151 0.459 13.013 1.00 97.19 110 GLU A O 1
ATOM 922 N N . GLN A 1 111 ? -0.048 0.503 10.780 1.00 96.69 111 GLN A N 1
ATOM 923 C CA . GLN A 1 111 ? 0.529 1.854 10.725 1.00 96.69 111 GLN A CA 1
ATOM 924 C C . GLN A 1 111 ? -0.412 2.905 11.324 1.00 96.69 111 GLN A C 1
ATOM 926 O O . GLN A 1 111 ? 0.042 3.796 12.043 1.00 96.69 111 GLN A O 1
ATOM 931 N N . ILE A 1 112 ? -1.707 2.818 11.020 1.00 95.81 112 ILE A N 1
ATOM 932 C CA . ILE A 1 112 ? -2.715 3.752 11.529 1.00 95.81 112 ILE A CA 1
ATOM 933 C C . ILE A 1 112 ? -2.892 3.563 13.036 1.00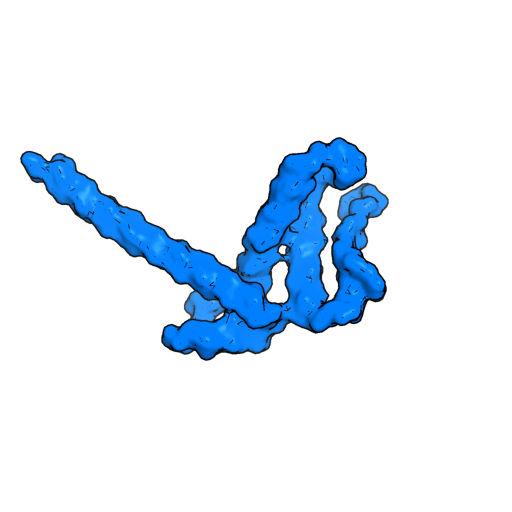 95.81 112 ILE A C 1
ATOM 935 O O . ILE A 1 112 ? -2.840 4.543 13.775 1.00 95.81 112 ILE A O 1
ATOM 939 N N . GLN A 1 113 ? -3.018 2.318 13.500 1.00 95.12 113 GLN A N 1
ATOM 940 C CA . GLN A 1 113 ? -3.136 1.995 14.924 1.00 95.12 113 GLN A CA 1
ATOM 941 C C . GLN A 1 113 ? -1.934 2.504 15.725 1.00 95.12 113 GLN A C 1
ATOM 943 O O . GLN A 1 113 ? -2.124 3.167 16.741 1.00 95.12 113 GLN A O 1
ATOM 948 N N . ARG A 1 114 ? -0.703 2.276 15.240 1.00 96.38 114 ARG A N 1
ATOM 949 C CA . ARG A 1 114 ? 0.515 2.796 15.886 1.00 96.38 114 ARG A CA 1
ATOM 950 C C . ARG A 1 114 ? 0.498 4.318 16.008 1.00 96.38 114 ARG A C 1
ATOM 952 O O . ARG A 1 114 ? 0.860 4.843 17.052 1.00 96.38 114 ARG A O 1
ATOM 959 N N . ARG A 1 115 ? 0.056 5.030 14.966 1.00 95.31 115 ARG A N 1
ATOM 960 C CA . ARG A 1 115 ? -0.037 6.500 14.983 1.00 95.31 115 ARG A CA 1
ATOM 961 C C . ARG A 1 115 ? -1.092 7.014 15.958 1.00 95.31 115 ARG A C 1
ATOM 963 O O . ARG A 1 115 ? -0.840 8.000 16.639 1.00 95.31 115 ARG A O 1
ATOM 970 N N . ILE A 1 116 ? -2.249 6.357 16.027 1.00 94.75 116 ILE A N 1
ATOM 971 C CA . ILE A 1 116 ? -3.306 6.706 16.986 1.00 94.75 116 ILE A CA 1
ATOM 972 C C . ILE A 1 116 ? -2.808 6.482 18.415 1.00 94.75 116 ILE A C 1
ATOM 974 O O . ILE A 1 116 ? -2.924 7.380 19.241 1.00 94.75 116 ILE A O 1
ATOM 978 N N . LEU A 1 117 ? -2.205 5.320 18.690 1.00 97.06 117 LEU A N 1
ATOM 979 C CA . LEU A 1 117 ? -1.660 5.005 20.008 1.00 97.06 117 LEU A CA 1
ATOM 980 C C . LEU A 1 117 ? -0.578 6.006 20.427 1.00 97.06 117 LEU A C 1
ATOM 982 O O . LEU A 1 117 ? -0.624 6.496 21.549 1.00 97.06 117 LEU A O 1
ATOM 986 N N . GLN A 1 118 ? 0.350 6.348 19.527 1.00 97.38 118 GLN A N 1
ATOM 987 C CA . GLN A 1 118 ? 1.370 7.357 19.812 1.00 97.38 118 GLN A CA 1
ATOM 988 C C . GLN A 1 118 ? 0.736 8.704 20.176 1.00 97.38 118 GLN A C 1
ATOM 990 O O . GLN A 1 118 ? 1.116 9.294 21.177 1.00 97.38 118 GLN A O 1
ATOM 995 N N . GLY A 1 119 ? -0.275 9.152 19.423 1.00 96.88 119 GLY A N 1
ATOM 996 C CA . GLY A 1 119 ? -0.969 10.409 19.716 1.00 96.88 119 GLY A CA 1
ATOM 997 C C . GLY A 1 119 ? -1.652 10.423 21.087 1.00 96.88 119 GLY A C 1
ATOM 998 O O . GLY A 1 119 ? -1.594 11.434 21.778 1.00 96.88 119 GLY A O 1
ATOM 999 N N . ILE A 1 120 ? -2.244 9.297 21.502 1.00 97.56 120 ILE A N 1
ATOM 1000 C CA . ILE A 1 120 ? -2.830 9.148 22.844 1.00 97.56 120 ILE A CA 1
ATOM 1001 C C . ILE A 1 120 ? -1.732 9.226 23.914 1.00 97.56 120 ILE A C 1
ATOM 1003 O O . ILE A 1 120 ? -1.866 9.974 24.876 1.00 97.56 120 ILE A O 1
ATOM 1007 N N . LEU A 1 121 ? -0.630 8.490 23.740 1.00 97.19 121 LEU A N 1
ATOM 1008 C CA . LEU A 1 121 ? 0.489 8.493 24.690 1.00 97.19 121 LEU A CA 1
ATOM 1009 C C . LEU A 1 121 ? 1.124 9.883 24.831 1.00 97.19 121 LEU A C 1
ATOM 1011 O O . LEU A 1 121 ? 1.420 10.306 25.947 1.00 97.19 121 LEU A O 1
ATOM 1015 N N . ASP A 1 122 ? 1.289 10.602 23.721 1.00 96.50 122 ASP A N 1
ATOM 1016 C CA . ASP A 1 122 ? 1.827 11.964 23.707 1.00 96.50 122 ASP A CA 1
ATOM 1017 C C . ASP A 1 122 ? 0.911 12.937 24.467 1.00 96.50 122 ASP A C 1
ATOM 1019 O O . ASP A 1 122 ? 1.392 13.826 25.176 1.00 96.50 122 ASP A O 1
ATOM 1023 N N . GLU A 1 123 ? -0.410 12.773 24.342 1.00 96.50 123 GLU A N 1
ATOM 1024 C CA . GLU A 1 123 ? -1.390 13.573 25.077 1.00 96.50 123 GLU A CA 1
ATOM 1025 C C . GLU A 1 123 ? -1.304 13.321 26.588 1.00 96.50 123 GLU A C 1
ATOM 1027 O O . GLU A 1 123 ? -1.257 14.278 27.366 1.00 96.50 123 GLU A O 1
ATOM 1032 N N . GLU A 1 124 ? -1.206 12.059 27.014 1.00 95.62 124 GLU A N 1
ATOM 1033 C CA . GLU A 1 124 ? -1.128 11.744 28.445 1.00 95.62 124 GLU A CA 1
ATOM 1034 C C . GLU A 1 124 ? 0.208 12.119 29.069 1.00 95.62 124 GLU A C 1
ATOM 1036 O O . GLU A 1 124 ? 0.234 12.631 30.191 1.00 95.62 124 GLU A O 1
ATOM 1041 N N . TRP A 1 125 ? 1.309 11.969 28.332 1.00 94.69 125 TRP A N 1
ATOM 1042 C CA . TRP A 1 125 ? 2.609 12.479 28.759 1.00 94.69 125 TRP A CA 1
ATOM 1043 C C . TRP A 1 125 ? 2.558 13.991 29.008 1.00 94.69 125 TRP A C 1
ATOM 1045 O O . TRP A 1 125 ? 3.004 14.473 30.050 1.00 94.69 125 TRP A O 1
ATOM 1055 N N . ARG A 1 126 ? 1.941 14.751 28.092 1.00 95.12 126 ARG A N 1
ATOM 1056 C CA . ARG A 1 126 ? 1.771 16.204 28.238 1.00 95.12 126 ARG A CA 1
ATOM 1057 C C . ARG A 1 126 ? 0.968 16.583 29.481 1.00 95.12 126 ARG A C 1
ATOM 1059 O O . ARG A 1 126 ? 1.342 17.540 30.156 1.00 95.12 126 ARG A O 1
ATOM 1066 N N . LYS A 1 127 ? -0.103 15.847 29.802 1.00 94.25 127 LYS A N 1
ATOM 1067 C CA . LYS A 1 127 ? -0.893 16.090 31.023 1.00 94.25 127 LYS A CA 1
ATOM 1068 C C . LYS A 1 127 ? -0.077 15.820 32.288 1.00 94.25 127 LYS A C 1
ATOM 1070 O O . LYS A 1 127 ? -0.152 16.610 33.222 1.00 94.25 127 LYS A O 1
ATOM 1075 N N . GLN A 1 128 ? 0.717 14.749 32.317 1.00 90.69 128 GLN A N 1
ATOM 1076 C CA . GLN A 1 128 ? 1.545 14.408 33.480 1.00 90.69 128 GLN A CA 1
ATOM 1077 C C . GLN A 1 128 ? 2.643 15.444 33.738 1.00 90.69 128 GLN A C 1
ATOM 1079 O O . GLN A 1 128 ? 2.797 15.892 34.871 1.00 90.69 128 GLN A O 1
ATOM 1084 N N . VAL A 1 129 ? 3.352 15.884 32.694 1.00 90.25 129 VAL A N 1
ATOM 1085 C CA . VAL A 1 129 ? 4.395 16.918 32.822 1.00 90.25 129 VAL A CA 1
ATOM 1086 C C . VAL A 1 129 ? 3.811 18.243 33.321 1.00 90.25 129 VAL A C 1
ATOM 1088 O O . VAL A 1 129 ? 4.381 18.861 34.214 1.00 90.25 129 VAL A O 1
ATOM 1091 N N . ALA A 1 130 ? 2.638 18.650 32.824 1.00 85.31 130 ALA A N 1
ATOM 1092 C CA . ALA A 1 130 ? 1.977 19.879 33.272 1.00 85.31 130 ALA A CA 1
ATOM 1093 C C . ALA A 1 130 ? 1.583 19.855 34.762 1.00 85.31 130 ALA A C 1
ATOM 1095 O O . ALA A 1 130 ? 1.561 20.896 35.411 1.00 85.31 130 ALA A O 1
ATOM 1096 N N . VAL A 1 131 ? 1.277 18.679 35.318 1.00 81.06 131 VAL A N 1
ATOM 1097 C CA . VAL A 1 131 ? 0.997 18.517 36.755 1.00 81.06 131 VAL A CA 1
ATOM 1098 C C . VAL A 1 131 ? 2.282 18.594 37.588 1.00 81.06 131 VAL A C 1
ATOM 1100 O O . VAL A 1 131 ? 2.246 19.099 38.706 1.00 81.06 131 VAL A O 1
ATOM 1103 N N . MET A 1 132 ? 3.414 18.128 37.053 1.00 72.19 132 MET A N 1
ATOM 1104 C CA . MET A 1 132 ? 4.713 18.145 37.739 1.00 72.19 132 MET A CA 1
ATOM 1105 C C . MET A 1 132 ? 5.364 19.536 37.795 1.00 72.19 132 MET A C 1
ATOM 1107 O O . MET A 1 132 ? 6.067 19.816 38.755 1.00 72.19 132 MET A O 1
ATOM 1111 N N . ASP A 1 133 ? 5.119 20.409 36.814 1.00 68.50 133 ASP A N 1
ATOM 1112 C CA . ASP A 1 133 ? 5.663 21.784 36.772 1.00 68.50 133 ASP A CA 1
ATOM 1113 C C . ASP A 1 133 ? 4.916 22.783 37.688 1.00 68.50 133 ASP A C 1
ATOM 1115 O O . ASP A 1 133 ? 5.292 23.953 37.797 1.00 68.50 133 ASP A O 1
ATOM 1119 N N . HIS A 1 134 ? 3.833 22.350 38.337 1.00 59.34 134 HIS A N 1
ATOM 1120 C CA . HIS A 1 134 ? 2.988 23.184 39.200 1.00 59.34 134 HIS A CA 1
ATOM 1121 C C . HIS A 1 134 ? 2.971 22.741 40.677 1.00 59.34 134 HIS A C 1
ATOM 1123 O O . HIS A 1 134 ? 2.126 23.222 41.436 1.00 59.34 134 HIS A O 1
ATOM 1129 N N . GLY A 1 135 ? 3.887 21.857 41.090 1.00 51.09 135 GLY A N 1
ATOM 1130 C CA . GLY A 1 135 ? 4.092 21.426 42.482 1.00 51.09 135 GLY A CA 1
ATOM 1131 C C . GLY A 1 135 ? 5.521 21.663 42.945 1.00 51.09 135 GLY A C 1
ATOM 1132 O O . GLY A 1 135 ? 5.682 22.061 44.119 1.00 51.09 135 GLY A O 1
#

Foldseek 3Di:
DEEDQDPWEKDDPPPLDIDTYFHNVDDPQVSLLSVQLRVLCSPPHDDDPVVDDPVVVVVSSVVSVVRSLCVQDPVVVVVVDDADPDLQSNLVVSCVPSVHDSVSSSVNVVVVVVVVVVVVVVVVVVVVVVVVVVD

pLDDT: mean 90.74, std 9.63, range [51.09, 98.62]

Secondary structure (DSSP, 8-state):
-EEESS--EEEE-STT-EEEEEETTS-HHHHHHHHHHHHHHHHH--S-GGGS-HHHHHHHHHHHHHHHHHHHS-HHHHTTS---SSHHHHHHHHHHHHT--HHHHHHHHHHHHHHHHHHHHHHHHHHHHHHHTT-

Mean predicted aligned error: 5.74 Å

Radius of gyration: 19.65 Å; Cα contacts (8 Å, |Δi|>4): 126; chains: 1; bounding box: 44×36×64 Å

Sequence (135 aa):
MYYQPFQSSHIDRGLGMYSINIDSRLSSEQQWEDFLHELCHVLRHSGNQFLMPESFLEWQEQDANSFVPYAAIPFFMLKRMELPPHQNDLIDLLTATFKVTRKLAKKRVEQIQRRILQGILDEEWRKQVAVMDHG